Protein AF-A0A398C8T9-F1 (afdb_monomer_lite)

Radius of gyration: 22.16 Å; chains: 1; bounding box: 49×55×87 Å

Organism: NCBI:txid2315688

Foldseek 3Di:
DDDDDDDDDPPPPDPPPPQWFKPDWDQDPVFQWIWTDTPVDRDIDTQDQDVQFRGWADWDAAPVRQKIKTFTWHDDDPDPGTFRAWIWIAGSVRDIDIDGDDFTWQFKDQFNVNQWIWTWGDHPDDDDKIKIFIAGRPPRDTPDIDIQGDDDPPPPDDRPDDPPRNVRGPD

Sequence (171 aa):
MKPAFLLPLLLSMLPHDAAAQFSSAVITAGGRSLEYRTTANSAIEAAPLLKDQTGFQDAKVSPDAKLMGWLAEYPNCCTSYAVPLELIVMDRHRRLHSFSGPQAIFGWCFASDSKAVAFRQTALHGRSNEVFELRRVQDGKLLQRFVLVWSDPDDGSRRPQVPRWARCAVG

Secondary structure (DSSP, 8-state):
---------------------EEEEEEEGGGTEEEEEESS--S-EEPPPPTT--EEEEEEE-TTSSEEEEEEEE--SS-SS-EEEEEEEEETT--EEEEE-SSEEEEEEE-TTSSEEEEEEE-SSSS-PEEEEEEETTT--EEEEEEE----SS---------GGGGGG--

Structure (mmCIF, N/CA/C/O backbone):
data_AF-A0A398C8T9-F1
#
_entry.id   AF-A0A398C8T9-F1
#
loop_
_atom_site.group_PDB
_atom_site.id
_atom_site.type_symbol
_atom_site.label_atom_id
_atom_site.label_alt_id
_atom_site.label_comp_id
_atom_site.label_asym_id
_atom_site.label_entity_id
_atom_site.label_seq_id
_atom_site.pdbx_PDB_ins_code
_atom_site.Cartn_x
_atom_site.Cartn_y
_atom_site.Cartn_z
_atom_site.occupancy
_atom_site.B_iso_or_equiv
_atom_site.auth_seq_id
_atom_site.auth_comp_id
_atom_site.auth_asym_id
_atom_site.auth_atom_id
_atom_site.pdbx_PDB_model_num
ATOM 1 N N . MET A 1 1 ? -28.950 -37.259 57.579 1.00 43.09 1 MET A N 1
ATOM 2 C CA . MET A 1 1 ? -29.280 -36.804 56.208 1.00 43.09 1 MET A CA 1
ATOM 3 C C . MET A 1 1 ? -28.798 -35.361 56.079 1.00 43.09 1 MET A C 1
ATOM 5 O O . MET A 1 1 ? -29.254 -34.538 56.858 1.00 43.09 1 MET A O 1
ATOM 9 N N . LYS A 1 2 ? -27.803 -35.068 55.227 1.00 41.41 2 LYS A N 1
ATOM 10 C CA . LYS A 1 2 ? -27.267 -33.703 55.021 1.00 41.41 2 LYS A CA 1
ATOM 11 C C . LYS A 1 2 ? -27.893 -33.101 53.754 1.00 41.41 2 LYS A C 1
ATOM 13 O O . LYS A 1 2 ? -27.890 -33.800 52.742 1.00 41.41 2 LYS A O 1
ATOM 18 N N . PRO A 1 3 ? -28.402 -31.856 53.772 1.00 49.69 3 PRO A N 1
ATOM 19 C CA . PRO A 1 3 ? -28.901 -31.216 52.564 1.00 49.69 3 P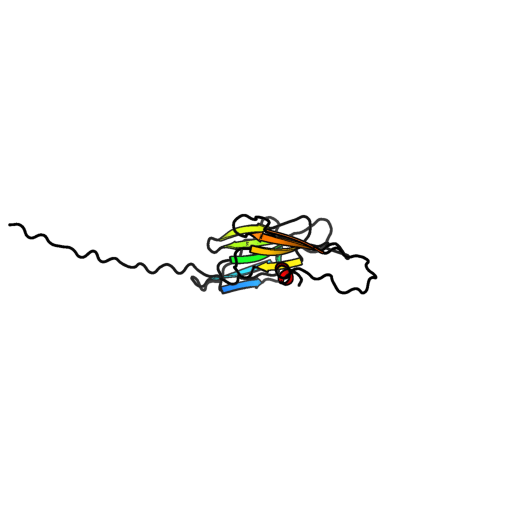RO A CA 1
ATOM 20 C C . PRO A 1 3 ? -27.720 -30.711 51.727 1.00 49.69 3 PRO A C 1
ATOM 22 O O . PRO A 1 3 ? -26.857 -29.985 52.222 1.00 49.69 3 PRO A O 1
ATOM 25 N N . ALA A 1 4 ? -27.665 -31.127 50.464 1.00 55.16 4 ALA A N 1
ATOM 26 C CA . ALA A 1 4 ? -26.734 -30.595 49.482 1.00 55.16 4 ALA A CA 1
ATOM 27 C C . ALA A 1 4 ? -27.309 -29.287 48.922 1.00 55.16 4 ALA A C 1
ATOM 29 O O . ALA A 1 4 ? -28.351 -29.292 48.269 1.00 55.16 4 ALA A O 1
ATOM 30 N N . PHE A 1 5 ? -26.640 -28.168 49.193 1.00 50.22 5 PHE A N 1
ATOM 31 C CA . PHE A 1 5 ? -26.919 -26.900 48.528 1.00 50.22 5 PHE A CA 1
ATOM 32 C C . PHE A 1 5 ? -26.296 -26.929 47.128 1.00 50.22 5 PHE A C 1
ATOM 34 O O . PHE A 1 5 ? -25.076 -26.941 46.980 1.00 50.22 5 PHE A O 1
ATOM 41 N N . LEU A 1 6 ? -27.147 -26.953 46.103 1.00 52.97 6 LEU A N 1
ATOM 42 C CA . LEU A 1 6 ? -26.772 -26.695 44.715 1.00 52.97 6 LEU A CA 1
ATOM 43 C C . LEU A 1 6 ? -26.655 -25.179 44.524 1.00 52.97 6 LEU A C 1
ATOM 45 O O . LEU A 1 6 ? -27.659 -24.469 44.509 1.00 52.97 6 LEU A O 1
ATOM 49 N N . LEU A 1 7 ? -25.424 -24.684 44.402 1.00 50.22 7 LEU A N 1
ATOM 50 C CA . LEU A 1 7 ? -25.149 -23.316 43.970 1.00 50.22 7 LEU A CA 1
ATOM 51 C C . LEU A 1 7 ? -25.347 -23.234 42.443 1.00 50.22 7 LEU A C 1
ATOM 53 O O . LEU A 1 7 ? -24.704 -24.003 41.724 1.00 50.22 7 LEU A O 1
ATOM 57 N N . PRO A 1 8 ? -26.188 -22.329 41.912 1.00 57.16 8 PRO A N 1
ATOM 58 C CA . PRO A 1 8 ? -26.277 -22.124 40.475 1.00 57.16 8 PRO A CA 1
ATOM 59 C C . PRO A 1 8 ? -25.020 -21.394 39.989 1.00 57.16 8 PRO A C 1
ATOM 61 O O . PRO A 1 8 ? -24.713 -20.282 40.419 1.00 57.16 8 PRO A O 1
ATOM 64 N N . LEU A 1 9 ? -24.286 -22.040 39.084 1.00 56.38 9 LEU A N 1
ATOM 65 C CA . LEU A 1 9 ? -23.154 -21.455 38.376 1.00 56.38 9 LEU A CA 1
ATOM 66 C C . LEU A 1 9 ? -23.702 -20.440 37.356 1.00 56.38 9 LEU A C 1
ATOM 68 O O . LEU A 1 9 ? -24.088 -20.798 36.245 1.00 56.38 9 LEU A O 1
ATOM 72 N N . LEU A 1 10 ? -23.802 -19.171 37.753 1.00 55.03 10 LEU A N 1
ATOM 73 C CA . LEU A 1 10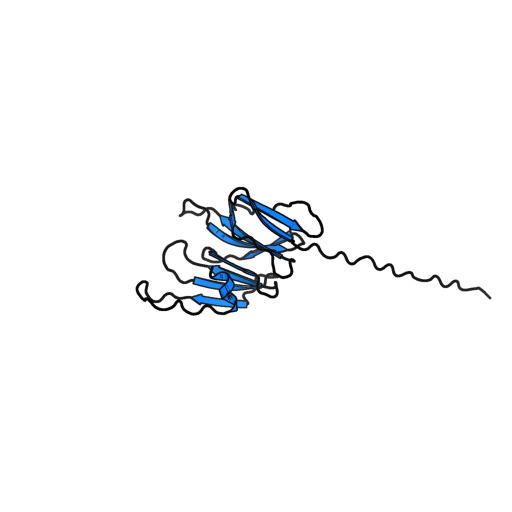 ? -24.101 -18.066 36.843 1.00 55.03 10 LEU A CA 1
ATOM 74 C C . LEU A 1 10 ? -22.902 -17.871 35.907 1.00 55.03 10 LEU A C 1
ATOM 76 O O . LEU A 1 10 ? -21.887 -17.292 36.288 1.00 55.03 10 LEU A O 1
ATOM 80 N N . LEU A 1 11 ? -23.018 -18.392 34.685 1.00 54.03 11 LEU A N 1
ATOM 81 C CA . LEU A 1 11 ? -22.075 -18.150 33.600 1.00 54.03 11 LEU A CA 1
ATOM 82 C C . LEU A 1 11 ? -22.242 -16.690 33.150 1.00 54.03 11 LEU A C 1
ATOM 84 O O . LEU A 1 11 ? -23.125 -16.359 32.360 1.00 54.03 11 LEU A O 1
ATOM 88 N N . SER A 1 12 ? -21.429 -15.791 33.696 1.00 54.22 12 SER A N 1
ATOM 89 C CA . SER A 1 12 ? -21.325 -14.415 33.225 1.00 54.22 12 SER A CA 1
ATOM 90 C C . SER A 1 12 ? -20.778 -14.427 31.796 1.00 54.22 12 SER A C 1
ATOM 92 O O . SER A 1 12 ? -19.588 -14.639 31.568 1.00 54.22 12 SER A O 1
ATOM 94 N N . MET A 1 13 ? -21.656 -14.209 30.813 1.00 54.03 13 MET A N 1
ATOM 95 C CA . MET A 1 13 ? -21.243 -13.824 29.467 1.00 54.03 13 MET A CA 1
ATOM 96 C C . MET A 1 13 ? -20.572 -12.455 29.568 1.00 54.03 13 MET A C 1
ATOM 98 O O . MET A 1 13 ? -21.238 -11.422 29.566 1.00 54.03 13 MET A O 1
ATOM 102 N N . LEU A 1 14 ? -19.247 -12.447 29.711 1.00 52.44 14 LEU A N 1
ATOM 103 C CA . LEU A 1 14 ? -18.470 -11.239 29.483 1.00 52.44 14 LEU A CA 1
ATOM 104 C C . LEU A 1 14 ? -18.766 -10.782 28.047 1.00 52.44 14 LEU A C 1
ATOM 106 O O . LEU A 1 14 ? -18.721 -11.620 27.137 1.00 52.44 14 LEU A O 1
ATOM 110 N N . PRO A 1 15 ? -19.104 -9.499 27.826 1.00 52.09 15 PRO A N 1
ATOM 111 C CA . PRO A 1 15 ? -19.243 -8.977 26.480 1.00 52.09 15 PRO A CA 1
ATOM 112 C C . PRO A 1 15 ? -17.952 -9.296 25.731 1.00 52.09 15 PRO A C 1
ATOM 114 O O . PRO A 1 15 ? -16.856 -8.969 26.185 1.00 52.09 15 PRO A O 1
ATOM 117 N N . HIS A 1 16 ? -18.092 -10.020 24.623 1.00 49.56 16 HIS A N 1
ATOM 118 C CA . HIS A 1 16 ? -16.996 -10.265 23.702 1.00 49.56 16 HIS A CA 1
ATOM 119 C C . HIS A 1 16 ? -16.523 -8.883 23.263 1.00 49.56 16 HIS A C 1
ATOM 121 O O . HIS A 1 16 ? -17.276 -8.181 22.589 1.00 49.56 16 HIS A O 1
ATOM 127 N N . ASP A 1 17 ? -15.340 -8.472 23.716 1.00 52.94 17 ASP A N 1
ATOM 128 C CA . ASP A 1 17 ? -14.723 -7.212 23.324 1.00 52.94 17 ASP A CA 1
ATOM 129 C C . ASP A 1 17 ? -14.730 -7.181 21.794 1.00 52.94 17 ASP A C 1
ATOM 131 O O . ASP A 1 17 ? -14.026 -7.953 21.131 1.00 52.94 17 ASP A O 1
ATOM 135 N N . ALA A 1 18 ? -15.628 -6.389 21.209 1.00 61.59 18 ALA A N 1
ATOM 136 C CA . ALA A 1 18 ? -15.742 -6.289 19.769 1.00 61.59 18 ALA A CA 1
ATOM 137 C C . ALA A 1 18 ? -14.448 -5.626 19.296 1.00 61.59 18 ALA A C 1
ATOM 139 O O . ALA A 1 18 ? -14.288 -4.415 19.408 1.00 61.59 18 ALA A O 1
ATOM 140 N N . ALA A 1 19 ? -13.488 -6.443 18.851 1.00 68.62 19 ALA A N 1
ATOM 141 C CA . ALA A 1 19 ? -12.124 -5.998 18.601 1.00 68.62 19 ALA A CA 1
ATOM 142 C C . ALA A 1 19 ? -12.099 -4.734 17.721 1.00 68.62 19 ALA A C 1
ATOM 144 O O . ALA A 1 19 ? -12.570 -4.767 16.580 1.00 68.62 19 ALA A O 1
ATOM 145 N N . ALA A 1 20 ? -11.527 -3.658 18.270 1.00 84.69 20 ALA A N 1
ATOM 146 C CA . ALA A 1 20 ? -11.518 -2.289 17.751 1.00 84.69 20 ALA A CA 1
ATOM 147 C C . ALA A 1 20 ? -11.281 -2.199 16.235 1.00 84.69 20 ALA A C 1
ATOM 149 O O . ALA A 1 20 ? -10.177 -2.449 15.777 1.00 84.69 20 ALA A O 1
ATOM 150 N N . GLN A 1 21 ? -12.273 -1.830 15.432 1.00 94.44 21 GLN A N 1
ATOM 151 C CA . GLN A 1 21 ? -12.104 -1.703 13.979 1.00 94.44 21 GLN A CA 1
ATOM 152 C C . GLN A 1 21 ? -11.504 -0.345 13.614 1.00 94.44 21 GLN A C 1
ATOM 154 O O . GLN A 1 21 ? -11.788 0.642 14.284 1.00 94.44 21 GLN A O 1
ATOM 159 N N . PHE A 1 22 ? -10.711 -0.267 12.546 1.00 96.25 22 PHE A N 1
ATOM 160 C CA . PHE A 1 22 ? -10.282 1.011 11.982 1.00 96.25 22 PHE A CA 1
ATOM 161 C C . PHE A 1 22 ? -11.470 1.697 11.305 1.00 96.25 22 PHE A C 1
ATOM 163 O O . PHE A 1 22 ? -12.104 1.117 10.430 1.00 96.25 22 PHE A O 1
ATOM 170 N N . SER A 1 23 ? -11.767 2.936 11.687 1.00 95.50 23 SER A N 1
ATOM 171 C CA . SER A 1 23 ? -12.871 3.712 11.102 1.00 95.50 23 SER A CA 1
ATOM 172 C C . SER A 1 23 ? -12.391 4.776 10.115 1.00 95.50 23 SER A C 1
ATOM 174 O O . SER A 1 23 ? -13.144 5.183 9.234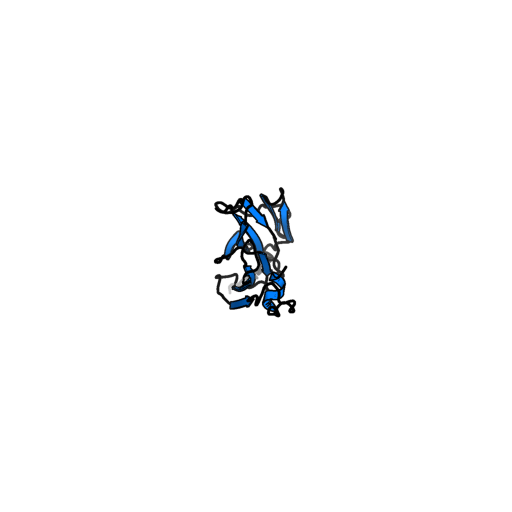 1.00 95.50 23 SER A O 1
ATOM 176 N N . SER A 1 24 ? -11.134 5.209 10.226 1.00 95.75 24 SER A N 1
ATOM 177 C CA . SER A 1 24 ? -10.524 6.166 9.302 1.00 95.75 24 SER A CA 1
ATOM 178 C C . SER A 1 24 ? -9.007 6.034 9.276 1.00 95.75 24 SER A C 1
ATOM 180 O O . SER A 1 24 ? -8.406 5.706 10.296 1.00 95.75 24 SER A O 1
ATOM 182 N N . ALA A 1 25 ? -8.402 6.389 8.145 1.00 97.31 25 ALA A N 1
ATOM 183 C CA . ALA A 1 25 ? -6.971 6.625 7.986 1.00 97.31 25 ALA A CA 1
ATOM 184 C C . ALA A 1 25 ? -6.809 7.854 7.078 1.00 97.31 25 ALA A C 1
ATOM 186 O O . ALA A 1 25 ? -7.240 7.828 5.927 1.00 97.31 25 ALA A O 1
ATOM 187 N N . VAL A 1 26 ? -6.272 8.948 7.612 1.00 98.06 26 VAL A N 1
ATOM 188 C CA . VAL A 1 26 ? -6.231 10.262 6.963 1.00 98.06 26 VAL A CA 1
ATOM 189 C C . VAL A 1 26 ? -4.809 10.796 6.999 1.00 98.06 26 VAL A C 1
ATOM 191 O O . VAL A 1 26 ? -4.215 10.958 8.061 1.00 98.06 26 VAL A O 1
ATOM 194 N N . ILE A 1 27 ? -4.266 11.092 5.824 1.00 98.25 27 ILE A N 1
ATOM 195 C CA . ILE A 1 27 ? -2.957 11.726 5.699 1.00 98.25 27 ILE A CA 1
ATOM 196 C C . ILE A 1 27 ? -3.112 13.222 5.979 1.00 98.25 27 ILE A C 1
ATOM 198 O O . ILE A 1 27 ? -3.950 13.894 5.376 1.00 98.25 27 ILE A O 1
ATOM 202 N N . THR A 1 28 ? -2.296 13.744 6.888 1.00 97.50 28 THR A N 1
ATOM 203 C CA . THR A 1 28 ? -2.311 15.143 7.327 1.00 97.50 28 THR A CA 1
ATOM 204 C C . THR A 1 28 ? -0.930 15.785 7.149 1.00 97.50 28 THR A C 1
ATOM 206 O O . THR A 1 28 ? 0.007 15.182 6.617 1.00 97.50 28 THR A O 1
ATOM 209 N N . ALA A 1 29 ? -0.807 17.066 7.516 1.00 95.69 29 ALA A N 1
ATOM 210 C CA . ALA A 1 29 ? 0.453 17.820 7.490 1.00 95.69 29 ALA A CA 1
ATOM 211 C C . ALA A 1 29 ? 1.208 17.794 6.140 1.00 95.69 29 ALA A C 1
ATOM 213 O O . ALA A 1 29 ? 2.443 17.847 6.115 1.00 95.69 29 ALA A O 1
ATOM 214 N N . GLY A 1 30 ? 0.465 17.717 5.029 1.00 93.12 30 GLY A N 1
ATOM 215 C CA . GLY A 1 30 ? 1.018 17.665 3.674 1.00 93.12 30 GLY A CA 1
ATOM 216 C C . GLY A 1 30 ? 1.747 16.360 3.347 1.00 93.12 30 GLY A C 1
ATOM 217 O O . GLY A 1 30 ? 2.726 16.402 2.615 1.00 93.12 30 GLY A O 1
ATOM 218 N N . GLY A 1 31 ? 1.329 15.229 3.928 1.00 95.88 31 GLY A N 1
ATOM 219 C CA . GLY A 1 31 ? 1.981 13.929 3.723 1.00 95.88 31 GLY A CA 1
ATOM 220 C C . GLY A 1 31 ? 2.903 13.506 4.861 1.00 95.88 31 GLY A C 1
ATOM 221 O O . GLY A 1 31 ? 3.363 12.375 4.881 1.00 95.88 31 GLY A O 1
ATOM 222 N N . ARG A 1 32 ? 3.172 14.378 5.837 1.00 96.88 32 ARG A N 1
ATOM 223 C CA . ARG A 1 32 ? 4.153 14.107 6.906 1.00 96.88 32 ARG A CA 1
ATOM 224 C C . ARG A 1 32 ? 3.585 13.368 8.115 1.00 96.88 32 ARG A C 1
ATOM 226 O O . ARG A 1 32 ? 4.344 12.972 8.993 1.00 96.88 32 ARG A O 1
ATOM 233 N N . SER A 1 33 ? 2.267 13.217 8.185 1.00 97.69 33 SER A N 1
ATOM 234 C CA . SER A 1 33 ? 1.591 12.498 9.260 1.00 97.69 33 SER A CA 1
ATOM 235 C C . SER A 1 33 ? 0.440 11.674 8.697 1.00 97.69 33 SER A C 1
ATOM 237 O O . SER A 1 33 ? -0.166 12.040 7.688 1.00 97.69 33 SER A O 1
ATOM 239 N N . LEU A 1 34 ? 0.139 10.565 9.363 1.00 98.56 34 LEU A N 1
ATOM 240 C CA . LEU A 1 34 ? -1.022 9.731 9.097 1.00 98.56 34 LEU A CA 1
ATOM 241 C C . LEU A 1 34 ? -1.773 9.531 10.406 1.00 98.56 34 LEU A C 1
ATOM 243 O O . LEU A 1 34 ? -1.270 8.908 11.337 1.00 98.56 34 LEU A O 1
ATOM 247 N N . GLU A 1 35 ? -2.987 10.056 10.456 1.00 98.31 35 GLU A N 1
ATOM 248 C CA . GLU A 1 35 ? -3.885 9.963 11.595 1.00 98.31 35 GLU A CA 1
ATOM 249 C C . GLU A 1 35 ? -4.939 8.882 11.351 1.00 98.31 35 GLU A C 1
ATOM 251 O O . GLU A 1 35 ? -5.481 8.757 10.252 1.00 98.31 35 GLU A O 1
ATOM 256 N N . TYR A 1 36 ? -5.261 8.091 12.368 1.00 97.00 36 TYR A N 1
ATOM 257 C CA . TYR A 1 36 ? -6.310 7.079 12.301 1.00 97.00 36 TYR A CA 1
ATOM 258 C C . TYR A 1 36 ? -7.212 7.121 13.531 1.00 97.00 36 TYR A C 1
ATOM 260 O O . TYR A 1 36 ? -6.878 7.698 14.565 1.00 97.00 36 TYR A O 1
ATOM 268 N N . ARG A 1 37 ? -8.390 6.512 13.397 1.00 96.12 37 ARG A N 1
ATOM 269 C CA . ARG A 1 37 ? -9.349 6.314 14.490 1.00 96.12 37 ARG A CA 1
ATOM 270 C C . ARG A 1 37 ? -9.776 4.861 14.526 1.00 96.12 37 ARG A C 1
ATOM 272 O O . ARG A 1 37 ? -9.768 4.178 13.495 1.00 96.12 37 ARG A O 1
ATOM 279 N N . THR A 1 38 ? -10.192 4.411 15.704 1.00 94.88 38 THR A N 1
ATOM 280 C CA . THR A 1 38 ? -10.803 3.094 15.866 1.00 94.88 38 THR A CA 1
ATOM 281 C C . THR A 1 38 ? -12.228 3.212 16.394 1.00 94.88 38 THR A C 1
ATOM 283 O O . THR A 1 38 ? -12.641 4.252 16.899 1.00 94.88 38 THR A O 1
ATOM 286 N N . THR A 1 39 ? -13.016 2.149 16.278 1.00 92.06 39 THR A N 1
ATOM 287 C CA . THR A 1 39 ? -14.368 2.101 16.850 1.00 92.06 39 THR A CA 1
ATOM 288 C C . THR A 1 39 ? -14.360 1.943 18.368 1.00 92.06 39 THR A C 1
ATOM 290 O O . THR A 1 39 ? -15.361 2.246 19.005 1.00 92.06 39 THR A O 1
ATOM 293 N N . ALA A 1 40 ? -13.257 1.459 18.951 1.00 86.75 40 ALA A N 1
ATOM 294 C CA . ALA A 1 40 ? -13.132 1.310 20.401 1.00 86.75 40 ALA A CA 1
ATOM 295 C C . ALA A 1 40 ? -12.743 2.621 21.089 1.00 86.75 40 ALA A C 1
ATOM 297 O O . ALA A 1 40 ? -13.092 2.834 22.247 1.00 86.75 40 ALA A O 1
ATOM 298 N N . ASN A 1 41 ? -12.026 3.498 20.384 1.00 78.88 41 ASN A N 1
ATOM 299 C CA . ASN A 1 41 ? -11.624 4.795 20.895 1.00 78.88 41 ASN A CA 1
ATOM 300 C C . ASN A 1 41 ? -11.802 5.863 19.815 1.00 78.88 41 ASN A C 1
ATOM 302 O O . ASN A 1 41 ? -11.128 5.844 18.786 1.00 78.88 41 ASN A O 1
ATOM 306 N N . SER A 1 42 ? -12.679 6.829 20.088 1.00 77.19 42 SER A N 1
ATOM 307 C CA . SER A 1 42 ? -12.904 7.978 19.211 1.00 77.19 42 SER A CA 1
ATOM 308 C C . SER A 1 42 ? -11.719 8.947 19.173 1.00 77.19 42 SER A C 1
ATOM 310 O O . SER A 1 42 ? -11.769 9.904 18.401 1.00 77.19 42 SER A O 1
ATOM 312 N N . ALA A 1 43 ? -10.674 8.757 19.986 1.00 91.50 43 ALA A N 1
ATOM 313 C CA . ALA A 1 43 ? -9.456 9.553 19.903 1.00 91.50 43 ALA A CA 1
ATOM 314 C C . ALA A 1 43 ? -8.772 9.407 18.534 1.00 91.50 43 ALA A C 1
ATOM 316 O O . ALA A 1 43 ? -8.866 8.377 17.867 1.00 91.50 43 ALA A O 1
ATOM 317 N N . ILE A 1 44 ? -8.085 10.471 18.125 1.00 95.12 44 ILE A N 1
ATOM 318 C CA . ILE A 1 44 ? -7.198 10.443 16.964 1.00 95.12 44 ILE A CA 1
ATOM 319 C C . ILE A 1 44 ? -5.856 9.879 17.422 1.00 95.12 44 ILE A C 1
ATOM 321 O O . ILE A 1 44 ? -5.270 10.378 18.382 1.00 95.12 44 ILE A O 1
ATOM 325 N N . GLU A 1 45 ? -5.369 8.869 16.718 1.00 95.94 45 GLU A N 1
ATOM 326 C CA . GLU A 1 45 ? -4.039 8.298 16.900 1.00 95.94 45 GLU A CA 1
ATOM 327 C C . GLU A 1 45 ? -3.172 8.588 15.675 1.00 95.94 45 GLU A C 1
ATOM 329 O O . GLU A 1 45 ? -3.684 8.779 14.575 1.00 95.94 45 GLU A O 1
ATOM 334 N N . ALA A 1 46 ? -1.852 8.597 15.854 1.00 97.25 46 ALA A N 1
ATOM 335 C CA . ALA A 1 46 ? -0.900 8.716 14.755 1.00 97.25 46 ALA A CA 1
ATOM 336 C C . ALA A 1 46 ? -0.306 7.344 14.413 1.00 97.25 46 ALA A C 1
ATOM 338 O O . ALA A 1 46 ? 0.110 6.587 15.299 1.00 97.25 46 ALA A O 1
ATOM 339 N N . ALA A 1 47 ? -0.243 7.026 13.121 1.00 97.62 47 ALA A N 1
ATOM 340 C CA . ALA A 1 47 ? 0.517 5.889 12.629 1.00 97.62 47 ALA A CA 1
ATOM 341 C C . ALA A 1 47 ? 2.014 6.096 12.929 1.00 97.62 47 ALA A C 1
ATOM 343 O O . ALA A 1 47 ? 2.497 7.232 12.933 1.00 97.62 47 ALA A O 1
ATOM 344 N N . PRO A 1 48 ? 2.764 5.017 13.206 1.00 97.25 48 PRO A N 1
ATOM 345 C CA . PRO A 1 48 ? 4.190 5.129 13.473 1.00 97.25 48 PRO A CA 1
ATOM 346 C C . PRO A 1 48 ? 4.939 5.632 12.235 1.00 97.25 48 PRO A C 1
ATOM 348 O O . PRO A 1 48 ? 4.663 5.199 11.116 1.00 97.25 48 PRO A O 1
ATOM 351 N N . LEU A 1 49 ? 5.922 6.505 12.455 1.00 96.00 49 LEU A N 1
ATOM 352 C CA . LEU A 1 49 ? 6.908 6.859 11.441 1.00 96.00 49 LEU A CA 1
ATOM 353 C C . LEU A 1 49 ? 8.024 5.809 11.460 1.00 96.00 49 LEU A C 1
ATOM 355 O O . LEU A 1 49 ? 8.641 5.579 12.504 1.00 96.00 49 LEU A O 1
ATOM 359 N N . LEU A 1 50 ? 8.262 5.151 10.328 1.00 97.50 50 LEU A N 1
ATOM 360 C CA . LEU A 1 50 ? 9.348 4.183 10.198 1.00 97.50 50 LEU A CA 1
ATOM 361 C C . LEU A 1 50 ? 10.705 4.883 10.127 1.00 97.50 50 LEU A C 1
ATOM 363 O O . LEU A 1 50 ? 10.806 6.074 9.832 1.00 97.50 50 LEU A O 1
ATOM 367 N N . LYS A 1 51 ? 11.771 4.124 10.390 1.00 96.94 51 LYS A N 1
ATOM 368 C CA . LYS A 1 51 ? 13.132 4.643 10.268 1.00 96.94 51 LYS A CA 1
ATOM 369 C C . LYS A 1 51 ? 13.355 5.159 8.843 1.00 96.94 51 LYS A C 1
ATOM 371 O O . LYS A 1 51 ? 13.059 4.452 7.888 1.00 96.94 51 LYS A O 1
ATOM 376 N N . ASP A 1 52 ? 13.872 6.380 8.735 1.00 96.50 52 ASP A N 1
ATOM 377 C CA . ASP A 1 52 ? 14.199 7.072 7.480 1.00 96.50 52 ASP A CA 1
ATOM 378 C C . ASP A 1 52 ? 12.992 7.375 6.560 1.00 96.50 52 ASP A C 1
ATOM 380 O O . ASP A 1 52 ? 13.166 7.982 5.502 1.00 96.50 52 ASP A O 1
ATOM 384 N N . GLN A 1 53 ? 11.764 7.026 6.971 1.00 97.88 53 GLN A N 1
ATOM 385 C CA . GLN A 1 53 ? 10.534 7.427 6.289 1.00 97.88 53 GLN A CA 1
ATOM 386 C C . GLN A 1 53 ? 10.331 8.938 6.449 1.00 97.88 53 GLN A C 1
ATOM 388 O O . GLN A 1 53 ? 10.448 9.486 7.547 1.00 97.88 53 GLN A O 1
ATOM 393 N N . THR A 1 54 ? 9.981 9.611 5.358 1.00 97.94 54 THR A N 1
ATOM 394 C CA . THR A 1 54 ? 9.757 11.064 5.325 1.00 97.94 54 THR A CA 1
ATOM 395 C C . THR A 1 54 ? 8.325 11.452 4.970 1.00 97.94 54 THR A C 1
ATOM 397 O O . THR A 1 54 ? 7.945 12.602 5.199 1.00 97.94 54 THR A O 1
ATOM 400 N N . GLY A 1 55 ? 7.517 10.512 4.469 1.00 98.19 55 GLY A N 1
ATOM 401 C CA . GLY A 1 55 ? 6.134 10.776 4.078 1.00 98.19 55 GLY A CA 1
ATOM 402 C C . GLY A 1 55 ? 5.222 9.550 4.087 1.00 98.19 55 GLY A C 1
ATOM 403 O O . GLY A 1 55 ? 5.665 8.405 4.214 1.00 98.19 55 GLY A O 1
ATOM 404 N N . PHE A 1 56 ? 3.926 9.820 3.983 1.00 98.69 56 PHE A N 1
ATOM 405 C CA . PHE A 1 56 ? 2.827 8.869 3.887 1.00 98.69 56 PHE A CA 1
ATOM 406 C C . PHE A 1 56 ? 2.017 9.188 2.630 1.00 98.69 56 PHE A C 1
ATOM 408 O O . PHE A 1 56 ? 1.624 10.336 2.415 1.00 98.69 56 PHE A O 1
ATOM 415 N N . GLN A 1 57 ? 1.683 8.162 1.852 1.00 98.38 57 GLN A N 1
ATOM 416 C CA . GLN A 1 57 ? 0.843 8.287 0.665 1.00 98.38 57 GLN A CA 1
ATOM 417 C C . GLN A 1 57 ? -0.226 7.185 0.628 1.00 98.38 57 GLN A C 1
ATOM 419 O O . GLN A 1 57 ? -0.033 6.087 1.147 1.00 98.38 57 GLN A O 1
ATOM 424 N N . ASP A 1 58 ? -1.373 7.491 0.013 1.00 98.00 58 ASP A N 1
ATOM 425 C CA . ASP A 1 58 ? -2.398 6.512 -0.376 1.00 98.00 58 ASP A CA 1
ATOM 426 C C . ASP A 1 58 ? -2.860 5.588 0.772 1.00 98.00 58 ASP A C 1
ATOM 428 O O . ASP A 1 58 ? -2.884 4.362 0.644 1.00 98.00 58 ASP A O 1
ATOM 432 N N . ALA A 1 59 ? -3.180 6.186 1.926 1.00 98.50 59 ALA A N 1
ATOM 433 C CA . ALA A 1 59 ? -3.644 5.458 3.103 1.00 98.50 59 ALA A CA 1
ATOM 434 C C . ALA A 1 59 ? -5.055 4.883 2.893 1.00 98.50 59 ALA A C 1
ATOM 436 O O . ALA A 1 59 ? -5.956 5.577 2.420 1.00 98.50 59 ALA A O 1
ATOM 437 N N . LYS A 1 60 ? -5.265 3.617 3.274 1.00 98.56 60 LYS A N 1
ATOM 438 C CA . LYS A 1 60 ? -6.551 2.914 3.129 1.00 98.56 60 LYS A CA 1
ATOM 439 C C . LYS A 1 60 ? -6.863 2.042 4.336 1.00 98.56 60 LYS A C 1
ATOM 441 O O . LYS A 1 60 ? -5.967 1.487 4.968 1.00 98.56 60 LYS A O 1
ATOM 446 N N . VAL A 1 61 ? -8.153 1.852 4.593 1.00 98.56 61 VAL A N 1
ATOM 447 C CA . VAL A 1 61 ? -8.674 0.839 5.519 1.00 98.56 61 VAL A CA 1
ATOM 448 C C . VAL A 1 61 ? -9.145 -0.371 4.709 1.00 98.56 61 VAL A C 1
ATOM 450 O O . VAL A 1 61 ? -9.701 -0.230 3.620 1.00 98.56 61 VAL A O 1
ATOM 453 N N . SER A 1 62 ? -8.877 -1.570 5.216 1.00 98.56 62 SER A N 1
ATOM 454 C CA . SER A 1 62 ? -9.324 -2.829 4.606 1.00 98.56 62 SER A CA 1
ATOM 455 C C . SER A 1 62 ? -10.850 -3.002 4.654 1.00 98.56 62 SER A C 1
ATOM 457 O O . SER A 1 62 ? -11.491 -2.450 5.548 1.00 98.56 62 SER A O 1
ATOM 459 N N . PRO A 1 63 ? -11.453 -3.795 3.746 1.00 97.94 63 PRO A N 1
ATOM 460 C CA . PRO A 1 63 ? -12.906 -3.988 3.691 1.00 97.94 63 PRO A CA 1
ATOM 461 C C . PRO A 1 63 ? -13.561 -4.451 5.000 1.00 97.94 63 PRO A C 1
ATOM 463 O O . PRO A 1 63 ? -14.663 -4.022 5.322 1.00 97.94 63 PRO A O 1
ATOM 466 N N . ASP A 1 64 ? -12.890 -5.316 5.763 1.00 97.50 64 ASP A N 1
ATOM 467 C CA . ASP A 1 64 ? -13.371 -5.796 7.067 1.00 97.50 64 ASP A CA 1
ATOM 468 C C . ASP A 1 64 ? -12.929 -4.918 8.254 1.00 97.50 64 ASP A C 1
ATOM 470 O O . ASP A 1 64 ? -13.154 -5.285 9.410 1.00 97.50 64 ASP A O 1
ATOM 474 N N . ALA A 1 65 ? -12.301 -3.773 7.966 1.00 97.56 65 ALA A N 1
ATOM 475 C CA . ALA A 1 65 ? -11.846 -2.766 8.916 1.00 97.56 65 ALA A CA 1
ATOM 476 C C . ALA A 1 65 ? -10.859 -3.276 9.985 1.00 97.56 65 ALA A C 1
ATOM 478 O O . ALA A 1 65 ? -10.683 -2.653 11.034 1.00 97.56 65 ALA A O 1
ATOM 479 N N . LYS A 1 66 ? -10.184 -4.410 9.751 1.00 97.44 66 LYS A N 1
ATOM 480 C CA . LYS A 1 66 ? -9.211 -4.984 10.709 1.00 97.44 66 LYS A CA 1
ATOM 481 C C . LYS A 1 66 ? -7.767 -4.615 10.420 1.00 97.44 66 LYS A C 1
ATOM 483 O O . LYS A 1 66 ? -6.894 -4.854 11.251 1.00 97.44 66 LYS A O 1
ATOM 488 N N . LEU A 1 67 ? -7.528 -4.062 9.244 1.00 98.50 67 LEU A N 1
ATOM 489 C CA . LEU A 1 67 ? -6.236 -3.591 8.785 1.00 98.50 67 LEU A CA 1
ATOM 490 C C . LEU A 1 67 ? -6.383 -2.172 8.250 1.00 98.50 67 LEU A C 1
ATOM 492 O O . LEU A 1 67 ? -7.404 -1.836 7.639 1.00 98.50 67 LEU A O 1
ATOM 496 N N . MET A 1 68 ? -5.330 -1.388 8.404 1.00 98.44 68 MET A N 1
ATOM 497 C CA . MET A 1 68 ? -5.088 -0.189 7.613 1.00 98.44 68 MET A CA 1
ATOM 498 C C . MET A 1 68 ? -3.722 -0.306 6.947 1.00 98.44 68 MET A C 1
ATOM 500 O O . MET A 1 68 ? -2.869 -1.055 7.414 1.00 98.44 68 MET A O 1
ATOM 504 N N . GLY A 1 69 ? -3.501 0.411 5.857 1.00 98.62 69 GLY A N 1
ATOM 505 C CA . GLY A 1 69 ? -2.200 0.446 5.206 1.00 98.62 69 GLY A CA 1
ATOM 506 C C . GLY A 1 69 ? -1.935 1.769 4.516 1.00 98.62 69 GLY A C 1
ATOM 507 O O . GLY A 1 69 ? -2.852 2.573 4.351 1.00 98.62 69 GLY A O 1
ATOM 508 N N . TRP A 1 70 ? -0.679 2.000 4.162 1.00 98.88 70 TRP A N 1
ATOM 509 C CA . TRP A 1 70 ? -0.198 3.205 3.492 1.00 98.88 70 TRP A CA 1
ATOM 510 C C . TRP A 1 70 ? 1.094 2.904 2.737 1.00 98.88 70 TRP A C 1
ATOM 512 O O . TRP A 1 70 ? 1.807 1.950 3.050 1.00 98.88 70 TRP A O 1
ATOM 522 N N . LEU A 1 71 ? 1.417 3.748 1.766 1.00 98.81 71 LEU A N 1
ATOM 523 C CA . LEU A 1 71 ? 2.736 3.783 1.155 1.00 98.81 71 LEU A CA 1
ATOM 524 C C . LEU A 1 71 ? 3.652 4.659 2.012 1.00 98.81 71 LEU A C 1
ATOM 526 O O . LEU A 1 71 ? 3.334 5.819 2.286 1.00 98.81 71 LEU A O 1
ATOM 530 N N . ALA A 1 72 ? 4.763 4.091 2.466 1.00 98.75 72 ALA A N 1
ATOM 531 C CA . ALA A 1 72 ? 5.818 4.808 3.159 1.00 98.75 72 ALA A CA 1
ATOM 532 C C . ALA A 1 72 ? 6.790 5.391 2.127 1.00 98.75 72 ALA A C 1
ATOM 534 O O . ALA A 1 72 ? 7.332 4.672 1.279 1.00 98.75 72 ALA A O 1
ATOM 535 N N . GLU A 1 73 ? 6.980 6.706 2.193 1.00 98.56 73 GLU A N 1
ATOM 536 C CA . GLU A 1 73 ? 7.854 7.445 1.289 1.00 98.56 73 GLU A CA 1
ATOM 537 C C . GLU A 1 73 ? 9.227 7.678 1.924 1.00 98.56 73 GLU A C 1
ATOM 539 O O . GLU A 1 73 ? 9.325 8.027 3.103 1.00 98.56 73 GLU A O 1
ATOM 544 N N . TYR A 1 74 ? 10.280 7.514 1.124 1.00 97.94 74 TYR A N 1
ATOM 545 C CA . TYR A 1 74 ? 11.674 7.605 1.558 1.00 97.94 74 TYR A CA 1
ATOM 546 C C . TYR A 1 74 ? 12.490 8.499 0.620 1.00 97.94 74 TYR A C 1
ATOM 548 O O . TYR A 1 74 ? 12.219 8.535 -0.587 1.00 97.94 74 TYR A O 1
ATOM 556 N N . PRO A 1 75 ? 13.524 9.194 1.124 1.00 96.38 75 PRO A N 1
ATOM 557 C CA . PRO A 1 75 ? 14.501 9.844 0.263 1.00 96.38 75 PRO A CA 1
ATOM 558 C C . PRO A 1 75 ? 15.262 8.796 -0.561 1.00 96.38 75 PRO A C 1
ATOM 560 O O . PRO A 1 75 ? 15.441 7.654 -0.139 1.00 96.38 75 PRO A O 1
ATOM 563 N N . ASN A 1 76 ? 15.753 9.187 -1.733 1.00 90.88 76 ASN A N 1
ATOM 564 C CA . ASN A 1 76 ? 16.641 8.348 -2.535 1.00 90.88 76 ASN A CA 1
ATOM 565 C C . ASN A 1 76 ? 17.759 9.186 -3.173 1.00 90.88 76 ASN A C 1
ATOM 567 O O . ASN A 1 76 ? 17.741 10.412 -3.122 1.00 90.88 76 ASN A O 1
ATOM 571 N N . CYS A 1 77 ? 18.740 8.508 -3.772 1.00 86.94 77 CYS A N 1
ATOM 572 C CA . CYS A 1 77 ? 19.932 9.121 -4.368 1.00 86.94 77 CYS A CA 1
ATOM 573 C C . CYS A 1 77 ? 19.666 10.093 -5.521 1.00 86.94 77 CYS A C 1
ATOM 575 O O . CYS A 1 77 ? 20.565 10.825 -5.927 1.00 86.94 77 CYS A O 1
ATOM 577 N N . CYS A 1 78 ? 18.494 10.000 -6.132 1.00 87.12 78 CYS A N 1
ATOM 578 C CA . CYS A 1 78 ? 18.350 10.236 -7.556 1.00 87.12 78 CYS A CA 1
ATOM 579 C C . CYS A 1 78 ? 17.115 11.088 -7.896 1.00 87.12 78 CYS A C 1
ATOM 581 O O . CYS A 1 78 ? 16.918 11.442 -9.057 1.00 87.12 78 CYS A O 1
ATOM 583 N N . THR A 1 79 ? 16.318 11.468 -6.892 1.00 91.88 79 THR A N 1
ATOM 584 C CA . THR A 1 79 ? 15.211 12.424 -7.009 1.00 91.88 79 THR A CA 1
ATOM 585 C C . THR A 1 79 ? 15.238 13.437 -5.866 1.00 91.88 79 THR A C 1
ATOM 587 O O . THR A 1 79 ? 15.700 13.150 -4.766 1.00 91.88 79 THR A O 1
ATOM 590 N N . SER A 1 80 ? 14.705 14.637 -6.109 1.00 93.25 80 SER A N 1
ATOM 591 C CA . SER A 1 80 ? 14.557 15.688 -5.088 1.00 93.25 80 SER A CA 1
ATOM 592 C C . SER A 1 80 ? 13.359 15.479 -4.153 1.00 93.25 80 SER A C 1
ATOM 594 O O . 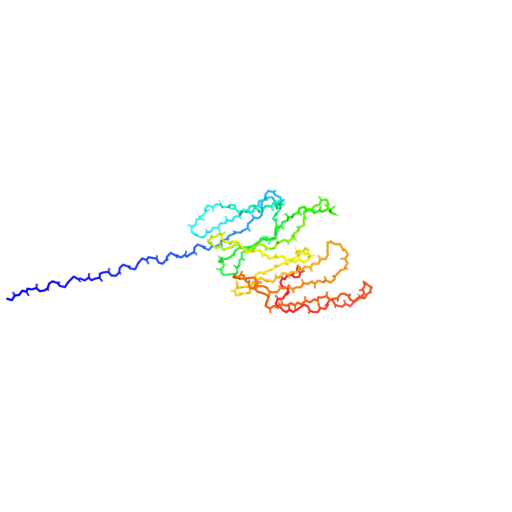SER A 1 80 ? 13.211 16.200 -3.169 1.00 93.25 80 SER A O 1
ATOM 596 N N . TYR A 1 81 ? 12.497 14.515 -4.470 1.00 93.19 81 TYR A N 1
ATOM 597 C CA . TYR A 1 81 ? 11.285 14.178 -3.731 1.00 93.19 81 TYR A CA 1
ATOM 598 C C . TYR A 1 81 ? 11.358 12.749 -3.182 1.00 93.19 81 TYR A C 1
ATOM 600 O O . TYR A 1 81 ? 12.116 11.918 -3.692 1.00 93.19 81 TYR A O 1
ATOM 608 N N . ALA A 1 82 ? 10.578 12.480 -2.133 1.00 96.56 82 ALA A N 1
ATOM 609 C CA . ALA A 1 82 ? 10.484 11.159 -1.523 1.00 96.56 82 ALA A CA 1
ATOM 610 C C . ALA A 1 82 ? 9.706 10.186 -2.422 1.00 96.56 82 ALA A C 1
ATOM 612 O O . ALA A 1 82 ? 8.825 10.590 -3.176 1.00 96.56 82 ALA A O 1
ATOM 613 N N . VAL A 1 83 ? 10.041 8.901 -2.350 1.00 97.69 83 VAL A N 1
ATOM 614 C CA . VAL A 1 83 ? 9.480 7.853 -3.208 1.00 97.69 83 VAL A CA 1
ATOM 615 C C . VAL A 1 83 ? 8.803 6.777 -2.361 1.00 97.69 83 VAL A C 1
ATOM 617 O O . VAL A 1 83 ? 9.408 6.338 -1.380 1.00 97.69 83 VAL A O 1
ATOM 620 N N . PRO A 1 84 ? 7.607 6.291 -2.746 1.00 97.81 84 PRO A N 1
ATOM 621 C CA . PRO A 1 84 ? 6.932 5.191 -2.063 1.00 97.81 84 PRO A CA 1
ATOM 622 C C . PRO A 1 84 ? 7.662 3.863 -2.316 1.00 97.81 84 PRO A C 1
ATOM 624 O O . PRO A 1 84 ? 7.485 3.231 -3.357 1.00 97.81 84 PRO A O 1
ATOM 627 N N . LEU A 1 85 ? 8.516 3.438 -1.384 1.00 97.94 85 LEU A N 1
ATOM 628 C CA . LEU A 1 85 ? 9.332 2.219 -1.533 1.00 97.94 85 LEU A CA 1
ATOM 629 C C . LEU A 1 85 ? 8.785 1.023 -0.751 1.00 97.94 85 LEU A C 1
ATOM 631 O O . LEU A 1 85 ? 9.113 -0.120 -1.075 1.00 97.94 85 LEU A O 1
ATOM 635 N N . GLU A 1 86 ? 7.929 1.273 0.238 1.00 98.38 86 GLU A N 1
ATOM 636 C CA . GLU A 1 86 ? 7.308 0.227 1.045 1.00 98.38 86 GLU A CA 1
ATOM 637 C C . GLU A 1 86 ? 5.801 0.451 1.157 1.00 98.38 86 GLU A C 1
ATOM 639 O O . GLU A 1 86 ? 5.332 1.565 1.382 1.00 98.38 86 GLU A O 1
ATOM 644 N N . LEU A 1 87 ? 5.033 -0.627 1.031 1.00 98.81 87 LEU A N 1
ATOM 645 C CA . LEU A 1 87 ? 3.643 -0.685 1.456 1.00 98.81 87 LEU A CA 1
ATOM 646 C C . LEU A 1 87 ? 3.625 -1.247 2.873 1.00 98.81 87 LEU A C 1
ATOM 648 O O . LEU A 1 87 ? 4.066 -2.372 3.104 1.00 98.81 87 LEU A O 1
ATOM 652 N N . ILE A 1 88 ? 3.077 -0.483 3.808 1.00 98.81 88 ILE A N 1
ATOM 653 C CA . ILE A 1 88 ? 2.930 -0.890 5.199 1.00 98.81 88 ILE A CA 1
ATOM 654 C C . ILE A 1 88 ? 1.475 -1.241 5.459 1.00 98.81 88 ILE A C 1
ATOM 656 O O . ILE A 1 88 ? 0.570 -0.503 5.077 1.00 98.81 88 ILE A O 1
ATOM 660 N N . VAL A 1 89 ? 1.247 -2.364 6.133 1.00 98.81 89 VAL A N 1
ATOM 661 C CA . VAL A 1 89 ? -0.061 -2.783 6.635 1.00 98.81 89 VAL A CA 1
ATOM 662 C C . VAL A 1 89 ? 0.034 -2.940 8.146 1.00 98.81 89 VAL A C 1
ATOM 664 O O . VAL A 1 89 ? 0.857 -3.704 8.642 1.00 98.81 89 VAL A O 1
ATOM 667 N N . MET A 1 90 ? -0.822 -2.234 8.876 1.00 98.50 90 MET A N 1
ATOM 668 C CA . MET A 1 90 ? -0.935 -2.308 10.327 1.00 98.50 90 MET A CA 1
ATOM 669 C C . MET A 1 90 ? -2.235 -3.001 10.729 1.00 98.50 90 MET A C 1
ATOM 671 O O . MET A 1 90 ? -3.310 -2.670 10.222 1.00 98.50 90 MET A O 1
ATOM 675 N N . ASP A 1 91 ? -2.144 -3.942 11.666 1.00 96.75 91 ASP A N 1
ATOM 676 C CA . ASP A 1 91 ? -3.316 -4.550 12.288 1.00 96.75 91 ASP A CA 1
ATOM 677 C C . ASP A 1 91 ? -3.762 -3.815 13.563 1.00 96.75 91 ASP A C 1
ATOM 679 O O . ASP A 1 91 ? -3.113 -2.893 14.056 1.00 96.75 91 ASP A O 1
ATOM 683 N N . ARG A 1 92 ? -4.888 -4.244 14.134 1.00 92.56 92 ARG A N 1
ATOM 684 C CA . ARG A 1 92 ? -5.464 -3.656 15.360 1.00 92.56 92 ARG A CA 1
ATOM 685 C C . ARG A 1 92 ? -4.599 -3.822 16.610 1.00 92.56 92 ARG A C 1
ATOM 687 O O . ARG A 1 92 ? -4.817 -3.132 17.597 1.00 92.56 92 ARG A O 1
ATOM 694 N N . HIS A 1 93 ? -3.636 -4.738 16.580 1.00 92.56 93 HIS A N 1
ATOM 695 C CA . HIS A 1 93 ? -2.642 -4.914 17.637 1.00 92.56 93 HIS A CA 1
ATOM 696 C C . HIS A 1 93 ? -1.382 -4.082 17.363 1.00 92.56 93 HIS A C 1
ATOM 698 O O . HIS A 1 93 ? -0.362 -4.278 18.021 1.00 92.56 93 HIS A O 1
ATOM 704 N N . ARG A 1 94 ? -1.453 -3.156 16.393 1.00 94.25 94 ARG A N 1
ATOM 705 C CA . ARG A 1 94 ? -0.369 -2.282 15.934 1.00 94.25 94 ARG A CA 1
ATOM 706 C C . ARG A 1 94 ? 0.837 -3.047 15.384 1.00 94.25 94 ARG A C 1
ATOM 708 O O . ARG A 1 94 ? 1.938 -2.505 15.320 1.00 94.25 94 ARG A O 1
ATOM 715 N N . ARG A 1 95 ? 0.647 -4.304 14.967 1.00 96.88 95 ARG A N 1
ATOM 716 C CA . ARG A 1 95 ? 1.691 -5.079 14.289 1.00 96.88 95 ARG A CA 1
ATOM 717 C C . ARG A 1 95 ? 1.795 -4.606 12.850 1.00 96.88 95 ARG A C 1
ATOM 719 O O . ARG A 1 95 ? 0.777 -4.466 12.174 1.00 96.88 95 ARG A O 1
ATOM 726 N N . LEU A 1 96 ? 3.025 -4.370 12.404 1.00 98.25 96 LEU A N 1
ATOM 727 C CA . LEU A 1 96 ? 3.327 -3.886 11.063 1.00 98.25 96 LEU A CA 1
ATOM 728 C C . LEU A 1 96 ? 3.792 -5.034 10.167 1.00 98.25 96 LEU A C 1
ATOM 730 O O . LEU A 1 96 ? 4.642 -5.835 10.553 1.00 98.25 96 LEU A O 1
ATOM 734 N N . HIS A 1 97 ? 3.264 -5.063 8.951 1.00 98.31 97 HIS A N 1
ATOM 735 C CA . HIS A 1 97 ? 3.694 -5.913 7.853 1.00 98.31 97 HIS A CA 1
ATOM 736 C C . HIS A 1 97 ? 4.188 -5.001 6.729 1.00 98.31 97 HIS A C 1
ATOM 738 O O . HIS A 1 97 ? 3.419 -4.176 6.239 1.00 98.31 97 HIS A O 1
ATOM 744 N N . SER A 1 98 ? 5.456 -5.132 6.339 1.00 98.25 98 SER A N 1
ATOM 745 C CA . SER A 1 98 ? 6.036 -4.362 5.234 1.00 98.25 98 SER A CA 1
ATOM 746 C C . SER A 1 98 ? 6.131 -5.216 3.971 1.00 98.25 98 SER A C 1
ATOM 748 O O . SER A 1 98 ? 6.474 -6.402 4.021 1.00 98.25 98 SER A O 1
ATOM 750 N N . PHE A 1 99 ? 5.810 -4.600 2.837 1.00 98.62 99 PHE A N 1
ATOM 751 C CA . PHE A 1 99 ? 5.935 -5.164 1.502 1.00 98.62 99 PHE A CA 1
ATOM 752 C C . PHE A 1 99 ? 6.765 -4.210 0.655 1.00 98.62 99 PHE A C 1
ATOM 754 O O . PHE A 1 99 ? 6.408 -3.047 0.481 1.00 98.62 99 PHE A O 1
ATOM 761 N N . SER A 1 100 ? 7.848 -4.722 0.090 1.00 97.06 100 SER A N 1
ATOM 762 C CA . SER A 1 100 ? 8.732 -3.975 -0.792 1.00 97.06 100 SER A CA 1
ATOM 763 C C . SER A 1 100 ? 9.140 -4.840 -1.978 1.00 97.06 100 SER A C 1
ATOM 765 O O . SER A 1 100 ? 8.877 -6.046 -2.034 1.00 97.06 100 SER A O 1
ATOM 767 N N . GLY A 1 101 ? 9.784 -4.218 -2.956 1.00 91.75 101 GLY A N 1
ATOM 768 C CA . GLY A 1 101 ? 10.430 -4.934 -4.043 1.00 91.75 101 GLY A CA 1
ATOM 769 C C . GLY A 1 101 ? 11.424 -4.029 -4.763 1.00 91.75 101 GLY A C 1
ATOM 770 O O . GLY A 1 101 ? 11.808 -2.994 -4.226 1.00 91.75 101 GLY A O 1
ATOM 771 N N . PRO A 1 102 ? 11.854 -4.395 -5.978 1.00 90.88 102 PRO A N 1
ATOM 772 C CA . PRO A 1 102 ? 12.972 -3.726 -6.642 1.00 90.88 102 PRO A CA 1
ATOM 773 C C . PRO A 1 102 ? 12.643 -2.320 -7.171 1.00 90.88 102 PRO A C 1
ATOM 775 O O . PRO A 1 102 ? 13.535 -1.635 -7.660 1.00 90.88 102 PRO A O 1
ATOM 778 N N . GLN A 1 103 ? 11.375 -1.908 -7.141 1.00 95.00 103 GLN A N 1
ATOM 779 C CA . GLN A 1 103 ? 10.889 -0.659 -7.723 1.00 95.00 103 GLN A CA 1
ATOM 780 C C . GLN A 1 103 ? 9.860 0.010 -6.807 1.00 95.00 103 GLN A C 1
ATOM 782 O O . GLN A 1 103 ? 9.238 -0.651 -5.971 1.00 95.00 103 GLN A O 1
ATOM 787 N N . ALA A 1 104 ? 9.662 1.313 -7.015 1.00 96.62 104 ALA A N 1
ATOM 788 C CA . ALA A 1 104 ? 8.679 2.111 -6.297 1.00 96.62 104 ALA A CA 1
ATOM 789 C C . ALA A 1 104 ? 7.255 1.587 -6.504 1.00 96.62 104 ALA A C 1
ATOM 791 O O . ALA A 1 104 ? 6.912 1.094 -7.581 1.00 96.62 104 ALA A O 1
ATOM 792 N N . ILE A 1 105 ? 6.433 1.709 -5.467 1.00 98.06 105 ILE A N 1
ATOM 793 C CA . ILE A 1 105 ? 5.052 1.241 -5.431 1.00 98.06 105 ILE A CA 1
ATOM 794 C C . ILE A 1 105 ? 4.130 2.418 -5.754 1.00 98.06 105 ILE A C 1
ATOM 796 O O . ILE A 1 105 ? 3.982 3.332 -4.956 1.00 98.06 105 ILE A O 1
ATOM 800 N N . PHE A 1 106 ? 3.477 2.384 -6.914 1.00 95.94 106 PHE A N 1
ATOM 801 C CA . PHE A 1 106 ? 2.650 3.493 -7.421 1.00 95.94 106 PHE A CA 1
ATOM 802 C C . PHE A 1 106 ? 1.148 3.198 -7.422 1.00 95.94 106 PHE A C 1
ATOM 804 O O . PHE A 1 106 ? 0.362 3.897 -8.060 1.00 95.94 106 PHE A O 1
ATOM 811 N N . GLY A 1 107 ? 0.731 2.108 -6.793 1.00 97.12 107 GLY A N 1
ATOM 812 C CA . GLY A 1 107 ? -0.677 1.766 -6.667 1.00 97.12 107 GLY A CA 1
ATOM 813 C C . GLY A 1 107 ? -0.841 0.493 -5.866 1.00 97.12 107 GLY A C 1
ATOM 814 O O . GLY A 1 107 ? -0.040 -0.434 -5.991 1.00 97.12 107 GLY A O 1
ATOM 815 N N . TRP A 1 108 ? -1.864 0.449 -5.021 1.00 98.69 108 TRP A N 1
ATOM 816 C CA . TRP A 1 108 ? -2.135 -0.721 -4.201 1.00 98.69 108 TRP A CA 1
ATOM 817 C C . TRP A 1 108 ? -3.583 -0.771 -3.718 1.00 98.69 108 TRP A C 1
ATOM 819 O O . TRP A 1 108 ? -4.312 0.220 -3.747 1.00 98.69 108 TRP A O 1
ATOM 829 N N . CYS A 1 109 ? -3.998 -1.932 -3.236 1.00 98.56 109 CYS A N 1
ATOM 830 C CA . CYS A 1 109 ? -5.306 -2.158 -2.638 1.00 98.56 109 CYS A CA 1
ATOM 831 C C . CYS A 1 109 ? -5.274 -3.383 -1.721 1.00 98.56 109 CYS A C 1
ATOM 833 O O . CYS A 1 109 ? -4.489 -4.313 -1.917 1.00 98.56 109 CYS A O 1
ATOM 835 N N . PHE A 1 110 ? -6.190 -3.422 -0.754 1.00 98.62 110 PHE A N 1
ATOM 836 C CA . PHE A 1 110 ? -6.554 -4.675 -0.101 1.00 98.62 110 PHE A CA 1
ATOM 837 C C . PHE A 1 110 ? -7.358 -5.553 -1.065 1.00 98.62 110 PHE A C 1
ATOM 839 O O . PHE A 1 110 ? -8.208 -5.064 -1.812 1.00 98.62 110 PHE A O 1
ATOM 846 N N . ALA A 1 111 ? -7.121 -6.861 -1.018 1.00 97.88 111 ALA A N 1
ATOM 847 C CA . ALA A 1 111 ? -8.014 -7.832 -1.628 1.00 97.88 111 ALA A CA 1
ATOM 848 C C . ALA A 1 111 ? -9.392 -7.786 -0.946 1.00 97.88 111 ALA A C 1
ATOM 850 O O . ALA A 1 111 ? -9.518 -7.397 0.216 1.00 97.88 111 ALA A O 1
ATOM 851 N N . SER A 1 112 ? -10.433 -8.225 -1.658 1.00 95.94 112 SER A N 1
ATOM 852 C CA . SER A 1 112 ? -11.822 -8.165 -1.179 1.00 95.94 112 SER A CA 1
ATOM 853 C C . SER A 1 112 ? -12.078 -8.950 0.111 1.00 95.94 112 SER A C 1
ATOM 855 O O . SER A 1 112 ? -13.058 -8.688 0.796 1.00 95.94 112 SER A O 1
ATOM 857 N N . ASP A 1 113 ? -11.227 -9.925 0.431 1.00 96.62 113 ASP A N 1
ATOM 858 C CA . ASP A 1 113 ? -11.310 -10.737 1.647 1.00 96.62 113 ASP A CA 1
ATOM 859 C C . ASP A 1 113 ? -10.437 -10.211 2.803 1.00 96.62 113 ASP A C 1
ATOM 861 O O . ASP A 1 113 ? -10.329 -10.886 3.827 1.00 96.62 113 ASP A O 1
ATOM 865 N N . SER A 1 114 ? -9.794 -9.047 2.635 1.00 97.88 114 SER A N 1
ATOM 866 C CA . SER A 1 114 ? -8.827 -8.440 3.564 1.00 97.88 114 SER A CA 1
ATOM 867 C C . SER A 1 114 ? -7.591 -9.293 3.898 1.00 97.88 114 SER A C 1
ATOM 869 O O . SER A 1 114 ? -6.800 -8.907 4.757 1.00 97.88 114 SER A O 1
ATOM 871 N N . LYS A 1 115 ? -7.371 -10.449 3.260 1.00 98.31 115 LYS A N 1
ATOM 872 C CA . LYS A 1 115 ? -6.264 -11.363 3.624 1.00 98.31 115 LYS A CA 1
ATOM 873 C C . LYS A 1 115 ? -4.995 -11.130 2.822 1.00 98.31 115 LYS A C 1
ATOM 875 O O . LYS A 1 115 ? -3.943 -11.680 3.161 1.00 98.31 115 LYS A O 1
ATOM 880 N N . ALA A 1 116 ? -5.083 -10.343 1.761 1.00 98.75 116 ALA A N 1
ATOM 881 C CA . ALA A 1 116 ? -3.976 -10.034 0.878 1.00 98.75 116 ALA A CA 1
ATOM 882 C C . ALA A 1 116 ? -3.985 -8.559 0.475 1.00 98.75 116 ALA A C 1
ATOM 884 O O . ALA A 1 116 ? -5.009 -7.880 0.558 1.00 98.75 116 ALA A O 1
ATOM 885 N N . VAL A 1 117 ? -2.838 -8.092 0.003 1.00 98.75 117 VAL A N 1
ATOM 886 C CA . VAL A 1 117 ? -2.680 -6.815 -0.687 1.00 98.75 117 VAL A CA 1
ATOM 887 C C . VAL A 1 117 ? -2.219 -7.074 -2.110 1.00 98.75 117 VAL A C 1
ATOM 889 O O . VAL A 1 117 ? -1.369 -7.937 -2.340 1.00 98.75 117 VAL A O 1
ATOM 892 N N . ALA A 1 118 ? -2.793 -6.342 -3.058 1.00 98.56 118 ALA A N 1
ATOM 893 C CA . ALA A 1 118 ? -2.265 -6.241 -4.406 1.00 98.56 118 ALA A CA 1
ATOM 894 C C . ALA A 1 118 ? -1.555 -4.897 -4.551 1.00 98.56 118 ALA A C 1
ATOM 896 O O . ALA A 1 118 ? -2.107 -3.874 -4.149 1.00 98.56 118 ALA A O 1
ATOM 897 N N . PHE A 1 119 ? -0.357 -4.883 -5.122 1.00 98.62 119 PHE A N 1
ATOM 898 C CA . PHE A 1 119 ? 0.369 -3.642 -5.383 1.00 98.62 119 PHE A CA 1
ATOM 899 C C . PHE A 1 119 ? 1.118 -3.695 -6.707 1.00 98.62 119 PHE A C 1
ATOM 901 O O . PHE A 1 119 ? 1.492 -4.768 -7.185 1.00 98.62 119 PHE A O 1
ATOM 908 N N . ARG A 1 120 ? 1.298 -2.513 -7.294 1.00 97.75 120 ARG A N 1
ATOM 909 C CA . ARG A 1 120 ? 1.976 -2.272 -8.560 1.00 97.75 120 ARG A CA 1
ATOM 910 C C . ARG A 1 120 ? 3.295 -1.560 -8.320 1.00 97.75 120 ARG A C 1
ATOM 912 O O . ARG A 1 120 ? 3.323 -0.507 -7.686 1.00 97.75 120 ARG A O 1
ATOM 919 N N . GLN A 1 121 ? 4.341 -2.075 -8.946 1.00 97.44 121 GLN A N 1
ATOM 920 C CA . GLN A 1 121 ? 5.667 -1.486 -8.981 1.00 97.44 121 GLN A CA 1
ATOM 921 C C . GLN A 1 121 ? 6.048 -1.099 -10.408 1.00 97.44 121 GLN A C 1
ATOM 923 O O . GLN A 1 121 ? 5.737 -1.835 -11.345 1.00 97.44 121 GLN A O 1
ATOM 928 N N . THR A 1 122 ? 6.698 0.047 -10.579 1.00 95.19 122 THR A N 1
ATOM 929 C CA . THR A 1 122 ? 7.253 0.484 -11.871 1.00 95.19 122 THR A CA 1
ATOM 930 C C . THR A 1 122 ? 8.394 1.479 -11.646 1.00 95.19 122 THR A C 1
ATOM 932 O O . THR A 1 122 ? 8.611 1.952 -10.526 1.00 95.19 122 THR A O 1
ATOM 935 N N . ALA A 1 123 ? 9.168 1.777 -12.689 1.00 92.75 123 ALA A N 1
ATOM 936 C CA . ALA A 1 123 ? 10.212 2.794 -12.636 1.00 92.75 123 ALA A CA 1
ATOM 937 C C . ALA A 1 123 ? 9.642 4.182 -12.289 1.00 92.75 123 ALA A C 1
ATOM 939 O O . ALA A 1 123 ? 8.514 4.515 -12.642 1.00 92.75 123 ALA A O 1
ATOM 940 N N . LEU A 1 124 ? 10.463 5.012 -11.634 1.00 92.06 124 LEU A N 1
ATOM 941 C CA . LEU A 1 124 ? 10.110 6.397 -11.287 1.00 92.06 124 LEU A CA 1
ATOM 942 C C . LEU A 1 124 ? 9.816 7.256 -12.518 1.00 92.06 124 LEU A C 1
ATOM 944 O O . LEU A 1 124 ? 9.008 8.181 -12.469 1.00 92.06 124 LEU A O 1
ATOM 948 N N . HIS A 1 125 ? 10.512 6.959 -13.613 1.00 87.56 125 HIS A N 1
ATOM 949 C CA . HIS A 1 125 ? 10.506 7.745 -14.832 1.00 87.56 125 HIS A CA 1
ATOM 950 C C . HIS A 1 125 ? 10.527 6.834 -16.059 1.00 87.56 125 HIS A C 1
ATOM 952 O O . HIS A 1 125 ? 11.148 5.771 -16.046 1.00 87.56 125 HIS A O 1
ATOM 958 N N . GLY A 1 126 ? 9.891 7.304 -17.133 1.00 82.50 126 GLY A N 1
ATOM 959 C CA . GLY A 1 126 ? 9.796 6.585 -18.402 1.00 82.50 126 GLY A CA 1
ATOM 960 C C . GLY A 1 126 ? 8.781 5.440 -18.384 1.00 82.50 126 GLY A C 1
ATOM 961 O O . GLY A 1 126 ? 8.262 5.041 -17.342 1.00 82.50 126 GLY A O 1
ATOM 962 N N . ARG A 1 127 ? 8.476 4.905 -19.571 1.00 78.94 127 ARG A N 1
ATOM 963 C CA . ARG A 1 127 ? 7.715 3.655 -19.675 1.00 78.94 127 ARG A CA 1
ATOM 964 C C . ARG A 1 127 ? 8.629 2.497 -19.290 1.00 78.94 127 ARG A C 1
ATOM 966 O O . ARG A 1 127 ? 9.726 2.366 -19.823 1.00 78.94 127 ARG A O 1
ATOM 973 N N . SER A 1 128 ? 8.164 1.657 -18.376 1.00 87.31 128 SER A N 1
ATOM 974 C CA . SER A 1 128 ? 8.867 0.451 -17.948 1.00 87.31 128 SER A CA 1
ATOM 975 C C . SER A 1 128 ? 7.861 -0.639 -17.614 1.00 87.31 128 SER A C 1
ATOM 977 O O . SER A 1 128 ? 6.679 -0.346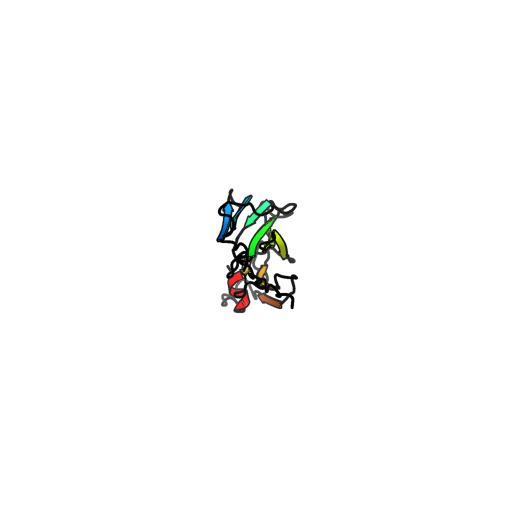 -17.425 1.00 87.31 128 SER A O 1
ATOM 979 N N . ASN A 1 129 ? 8.324 -1.886 -17.547 1.00 90.50 129 ASN A N 1
ATOM 980 C CA . ASN A 1 129 ? 7.474 -3.001 -17.150 1.00 90.50 129 ASN A CA 1
ATOM 981 C C . ASN A 1 129 ? 6.815 -2.712 -15.797 1.00 90.50 129 ASN A C 1
ATOM 983 O O . ASN A 1 129 ? 7.501 -2.356 -14.841 1.00 90.50 129 ASN A O 1
ATOM 987 N N . GLU A 1 130 ? 5.503 -2.913 -15.709 1.00 93.31 130 GLU A N 1
ATOM 988 C CA . GLU A 1 130 ? 4.790 -2.805 -14.437 1.00 93.31 130 GLU A CA 1
ATOM 989 C C . GLU A 1 130 ? 4.686 -4.193 -13.810 1.00 93.31 130 GLU A C 1
ATOM 991 O O . GLU A 1 130 ? 4.217 -5.150 -14.431 1.00 93.31 130 GLU A O 1
ATOM 996 N N . VAL A 1 131 ? 5.126 -4.316 -12.566 1.00 96.75 131 VAL A N 1
ATOM 997 C CA . VAL A 1 131 ? 5.074 -5.562 -11.806 1.00 96.75 131 VAL A CA 1
ATOM 998 C C . VAL A 1 131 ? 3.929 -5.481 -10.816 1.00 96.75 131 VAL A C 1
ATOM 1000 O O . VAL A 1 131 ? 3.898 -4.596 -9.971 1.00 96.75 131 VAL A O 1
ATOM 1003 N N . PHE A 1 132 ? 3.011 -6.434 -10.883 1.00 97.88 132 PHE A N 1
ATOM 1004 C CA . PHE A 1 132 ? 1.928 -6.584 -9.926 1.00 97.88 132 PHE A CA 1
ATOM 1005 C C . PHE A 1 132 ? 2.184 -7.811 -9.064 1.00 97.88 132 PHE A C 1
ATOM 1007 O O . PHE A 1 132 ? 2.441 -8.900 -9.587 1.00 97.88 132 PHE A O 1
ATOM 1014 N N . GLU A 1 133 ? 2.049 -7.660 -7.754 1.00 98.62 133 GLU A N 1
ATOM 1015 C CA . GLU A 1 133 ? 2.088 -8.774 -6.811 1.00 98.62 133 GLU A CA 1
ATOM 1016 C C . GLU A 1 133 ? 0.826 -8.805 -5.962 1.00 98.62 133 GLU A C 1
ATOM 1018 O O . GLU A 1 133 ? 0.323 -7.764 -5.553 1.00 98.62 133 GLU A O 1
ATOM 1023 N N . LEU A 1 134 ? 0.338 -10.013 -5.682 1.00 98.75 134 LEU A N 1
ATOM 1024 C CA . LEU A 1 134 ? -0.652 -10.288 -4.650 1.00 98.75 134 LEU A CA 1
ATOM 1025 C C . LEU A 1 134 ? 0.064 -10.996 -3.500 1.00 98.75 134 LEU A C 1
ATOM 1027 O O . LEU A 1 134 ? 0.536 -12.127 -3.665 1.00 98.75 134 LEU A O 1
ATOM 1031 N N . ARG A 1 135 ? 0.148 -10.348 -2.340 1.00 98.81 135 ARG A N 1
ATOM 1032 C CA . ARG A 1 135 ? 0.848 -10.8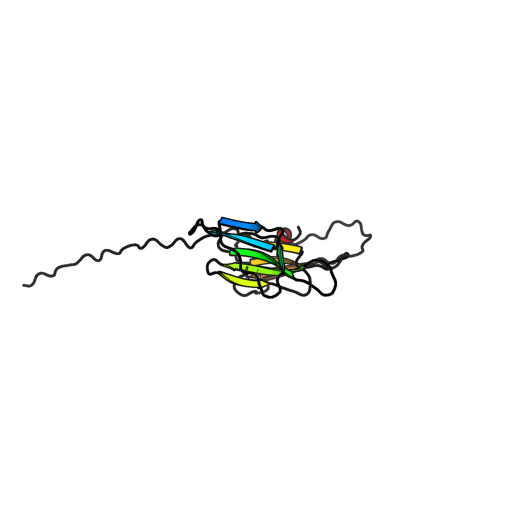64 -1.158 1.00 98.81 135 ARG A CA 1
ATOM 1033 C C . ARG A 1 135 ? -0.128 -11.074 -0.014 1.00 98.81 135 ARG A C 1
ATOM 1035 O O . ARG A 1 135 ? -0.928 -10.195 0.290 1.00 98.81 135 ARG A O 1
ATOM 1042 N N . ARG A 1 136 ? -0.062 -12.233 0.641 1.00 98.69 136 ARG A N 1
ATOM 1043 C CA . ARG A 1 136 ? -0.819 -12.497 1.869 1.00 98.69 136 ARG A CA 1
ATOM 1044 C C . ARG A 1 136 ? -0.316 -11.585 2.986 1.00 98.69 136 ARG A C 1
ATOM 1046 O O . ARG A 1 136 ? 0.889 -11.502 3.201 1.00 98.69 136 ARG A O 1
ATOM 1053 N N . VAL A 1 137 ? -1.232 -10.957 3.721 1.00 98.50 137 VAL A N 1
ATOM 1054 C CA . VAL A 1 137 ? -0.880 -9.999 4.780 1.00 98.50 137 VAL A CA 1
ATOM 1055 C C . VAL A 1 137 ? -0.138 -10.683 5.926 1.00 98.50 137 VAL A C 1
ATOM 1057 O O . VAL A 1 137 ? 0.905 -10.209 6.354 1.00 98.50 137 VAL A O 1
ATOM 1060 N N . GLN A 1 138 ? -0.654 -11.828 6.381 1.00 96.88 138 GLN A N 1
ATOM 1061 C CA . GLN A 1 138 ? -0.200 -12.501 7.602 1.00 96.88 138 GLN A CA 1
ATOM 1062 C C . GLN A 1 138 ? 1.309 -12.785 7.645 1.00 96.88 138 GLN A C 1
ATOM 1064 O O . GLN A 1 138 ? 1.920 -12.658 8.701 1.00 96.88 138 GLN A O 1
ATOM 1069 N N . ASP A 1 139 ? 1.891 -13.208 6.525 1.00 96.88 139 ASP A N 1
ATOM 1070 C CA . ASP A 1 139 ? 3.264 -13.718 6.459 1.00 96.88 139 ASP A CA 1
ATOM 1071 C C . ASP A 1 139 ? 4.037 -13.247 5.223 1.00 96.88 139 ASP A C 1
ATOM 1073 O O . ASP A 1 139 ? 5.134 -13.726 4.948 1.00 96.88 139 ASP A O 1
ATOM 1077 N N . GLY A 1 140 ? 3.458 -12.345 4.433 1.00 98.00 140 GLY A N 1
ATOM 1078 C CA . GLY A 1 140 ? 4.110 -11.830 3.241 1.00 98.00 140 GLY A CA 1
ATOM 1079 C C . GLY A 1 140 ? 4.157 -12.796 2.059 1.00 98.00 140 GLY A C 1
ATOM 1080 O O . GLY A 1 140 ? 4.807 -12.467 1.066 1.00 98.00 140 GLY A O 1
ATOM 1081 N N . LYS A 1 141 ? 3.507 -13.970 2.113 1.00 98.44 141 LYS A N 1
ATOM 1082 C CA . LYS A 1 141 ? 3.596 -14.981 1.045 1.00 98.44 141 LYS A CA 1
ATOM 1083 C C . LYS A 1 141 ? 3.113 -14.434 -0.304 1.00 98.44 141 LYS A C 1
ATOM 1085 O O . LYS A 1 141 ? 1.995 -13.929 -0.402 1.00 98.44 141 LYS A O 1
ATOM 1090 N N . LEU A 1 142 ? 3.913 -14.625 -1.357 1.00 98.56 142 LEU A N 1
ATOM 1091 C CA . LEU A 1 142 ? 3.501 -14.396 -2.745 1.00 98.56 142 LEU A CA 1
ATOM 1092 C C . LEU A 1 142 ? 2.415 -15.390 -3.155 1.00 98.56 142 LEU A C 1
ATOM 1094 O O . LEU A 1 142 ? 2.629 -16.602 -3.149 1.00 98.56 142 LEU A O 1
ATOM 1098 N N . LEU A 1 143 ? 1.241 -14.859 -3.490 1.00 98.56 143 LEU A N 1
ATOM 1099 C CA . LEU A 1 143 ? 0.096 -15.628 -3.964 1.00 98.56 143 LEU A CA 1
ATOM 1100 C C . LEU A 1 143 ? 0.036 -15.624 -5.491 1.00 98.56 143 LEU A C 1
ATOM 1102 O O . LEU A 1 143 ? -0.179 -16.671 -6.093 1.00 98.56 143 LEU A O 1
ATOM 1106 N N . GLN A 1 144 ? 0.217 -14.454 -6.109 1.00 98.31 144 GLN A N 1
ATOM 1107 C CA . GLN A 1 144 ? 0.195 -14.272 -7.562 1.00 98.31 144 GLN A CA 1
ATOM 1108 C C . GLN A 1 144 ? 1.139 -13.142 -7.973 1.00 98.31 144 GLN A C 1
ATOM 1110 O O . GLN A 1 144 ? 1.354 -12.198 -7.215 1.00 98.31 144 GLN A O 1
ATOM 1115 N N . ARG A 1 145 ? 1.679 -13.236 -9.189 1.00 97.88 145 ARG A N 1
ATOM 1116 C CA . ARG A 1 145 ? 2.513 -12.206 -9.810 1.00 97.88 145 ARG A CA 1
ATOM 1117 C C . ARG A 1 145 ? 2.108 -12.042 -11.268 1.00 97.88 145 ARG A C 1
ATOM 1119 O O . ARG A 1 145 ? 1.830 -13.031 -11.943 1.00 97.88 145 ARG A O 1
ATOM 1126 N N . PHE A 1 146 ? 2.088 -10.808 -11.749 1.00 96.44 146 PHE A N 1
ATOM 1127 C CA . PHE A 1 146 ? 1.853 -10.479 -13.150 1.00 96.44 146 PHE A CA 1
ATOM 1128 C C . PHE A 1 146 ? 2.825 -9.381 -13.575 1.00 96.44 146 PHE A C 1
ATOM 1130 O O . PHE A 1 146 ? 3.074 -8.453 -12.812 1.00 96.44 146 PHE A O 1
ATOM 1137 N N . VAL A 1 147 ? 3.389 -9.493 -14.775 1.00 94.75 147 VAL A N 1
ATOM 1138 C CA . VAL A 1 147 ? 4.280 -8.476 -15.340 1.00 94.75 147 VAL A CA 1
ATOM 1139 C C . VAL A 1 147 ? 3.639 -7.955 -16.613 1.00 94.75 147 VAL A C 1
ATOM 1141 O O . VAL A 1 147 ? 3.440 -8.707 -17.566 1.00 94.75 147 VAL A O 1
ATOM 1144 N N . LEU A 1 148 ? 3.311 -6.669 -16.609 1.00 90.94 148 LEU A N 1
ATOM 1145 C CA . LEU A 1 148 ? 2.871 -5.943 -17.784 1.00 90.94 148 LEU A CA 1
ATOM 1146 C C . LEU A 1 148 ? 4.109 -5.470 -18.540 1.00 90.94 148 LEU A C 1
ATOM 1148 O O . LEU A 1 148 ? 4.810 -4.570 -18.079 1.00 90.94 148 LEU A O 1
ATOM 1152 N N . VAL A 1 149 ? 4.384 -6.093 -19.683 1.00 86.94 149 VAL A N 1
ATOM 1153 C CA . VAL A 1 149 ? 5.485 -5.698 -20.566 1.00 86.94 149 VAL A CA 1
ATOM 1154 C C . VAL A 1 149 ? 4.950 -4.734 -21.614 1.00 86.94 149 VAL A C 1
ATOM 1156 O O . VAL A 1 149 ? 3.996 -5.055 -22.323 1.00 86.94 149 VAL A O 1
ATOM 1159 N N . TRP A 1 150 ? 5.567 -3.562 -21.715 1.00 75.44 150 TRP A N 1
ATOM 1160 C CA . TRP A 1 150 ? 5.253 -2.599 -22.766 1.00 75.44 150 TRP A CA 1
ATOM 1161 C C . TRP A 1 150 ? 6.056 -2.960 -24.015 1.00 75.44 150 TRP A C 1
ATOM 1163 O O . TRP A 1 150 ? 7.284 -2.924 -23.996 1.00 75.44 150 TRP A O 1
ATOM 1173 N N . SER A 1 151 ? 5.356 -3.366 -25.073 1.00 64.12 151 SER A N 1
ATOM 1174 C CA . SER A 1 151 ? 5.931 -3.584 -26.402 1.00 64.12 151 SER A CA 1
ATOM 1175 C C . SER A 1 151 ? 5.771 -2.275 -27.172 1.00 64.12 151 SER A C 1
ATOM 1177 O O . SER A 1 151 ? 4.659 -1.903 -27.501 1.00 64.12 151 SER A O 1
ATOM 1179 N N . ASP A 1 152 ? 6.880 -1.568 -27.377 1.00 61.81 152 ASP A N 1
ATOM 1180 C CA . ASP A 1 152 ? 7.000 -0.268 -28.056 1.00 61.81 152 ASP A CA 1
ATOM 1181 C C . ASP A 1 152 ? 6.338 0.976 -27.400 1.00 61.81 152 ASP A C 1
ATOM 1183 O O . ASP A 1 152 ? 5.189 0.956 -26.955 1.00 61.81 152 ASP A O 1
ATOM 1187 N N . PRO A 1 153 ? 7.044 2.126 -27.334 1.00 55.03 153 PRO A N 1
ATOM 1188 C CA . PRO A 1 153 ? 6.450 3.397 -26.921 1.00 55.03 153 PRO A CA 1
ATOM 1189 C C . PRO A 1 153 ? 5.467 3.988 -27.953 1.00 55.03 153 PRO A C 1
ATOM 1191 O O . PRO A 1 153 ? 4.565 4.720 -27.537 1.00 55.03 153 PRO A O 1
ATOM 1194 N N . ASP A 1 154 ? 5.598 3.635 -29.238 1.00 57.53 154 ASP A N 1
ATOM 1195 C CA . ASP A 1 154 ? 4.811 4.179 -30.368 1.00 57.53 154 ASP A CA 1
ATOM 1196 C C . ASP A 1 154 ? 3.644 3.287 -30.816 1.00 57.53 154 ASP A C 1
ATOM 1198 O O . ASP A 1 154 ? 2.819 3.665 -31.652 1.00 57.53 154 ASP A O 1
ATOM 1202 N N . ASP A 1 155 ? 3.548 2.100 -30.235 1.00 56.94 155 ASP A N 1
ATOM 1203 C CA . ASP A 1 155 ? 2.408 1.220 -30.380 1.00 56.94 155 ASP A CA 1
ATOM 1204 C C . ASP A 1 155 ? 1.202 1.904 -29.694 1.00 56.94 155 ASP A C 1
ATOM 1206 O O . ASP A 1 155 ? 1.122 2.091 -28.478 1.00 56.94 155 ASP A O 1
ATOM 1210 N N . GLY A 1 156 ? 0.252 2.372 -30.505 1.00 54.41 156 GLY A N 1
ATOM 1211 C CA . GLY A 1 156 ? -1.041 2.879 -30.042 1.00 54.41 156 GLY A CA 1
ATOM 1212 C C . GLY A 1 156 ? -1.970 1.766 -29.539 1.00 54.41 156 GLY A C 1
ATOM 1213 O O . GLY A 1 156 ? -3.191 1.952 -29.538 1.00 54.41 156 GLY A O 1
ATOM 1214 N N . SER A 1 157 ? -1.443 0.585 -29.189 1.00 55.34 157 SER A N 1
ATOM 1215 C CA . SER A 1 157 ? -2.258 -0.548 -28.789 1.00 55.34 157 SER A CA 1
ATOM 1216 C C . SER A 1 157 ? -2.824 -0.358 -27.388 1.00 55.34 157 SER A C 1
ATOM 1218 O O . SER A 1 157 ? -2.318 0.316 -26.485 1.00 55.34 157 SER A O 1
ATOM 1220 N N . ARG A 1 158 ? -3.995 -0.959 -27.241 1.00 57.84 158 ARG A N 1
ATOM 1221 C CA . ARG A 1 158 ? -4.765 -1.027 -26.015 1.00 57.84 158 ARG A CA 1
ATOM 1222 C C . ARG A 1 158 ? -3.898 -1.639 -24.915 1.00 57.84 158 ARG A C 1
ATOM 1224 O O . ARG A 1 158 ? -3.431 -2.762 -25.081 1.00 57.84 158 ARG A O 1
ATOM 1231 N N . ARG A 1 159 ? -3.761 -0.935 -23.778 1.00 64.19 159 ARG A N 1
ATOM 1232 C CA . ARG A 1 159 ? -3.056 -1.437 -22.582 1.00 64.19 159 ARG A CA 1
ATOM 1233 C C . ARG A 1 159 ? -3.379 -2.923 -22.364 1.00 64.19 159 ARG A C 1
ATOM 1235 O O . ARG A 1 159 ? -4.573 -3.248 -22.283 1.00 64.19 159 ARG A O 1
ATOM 1242 N N . PRO A 1 160 ? -2.370 -3.808 -22.254 1.00 69.31 160 PRO A N 1
ATOM 1243 C CA . PRO A 1 160 ? -2.631 -5.220 -22.034 1.00 69.31 160 PRO A CA 1
ATOM 1244 C C . PRO A 1 160 ? -3.487 -5.412 -20.780 1.00 69.31 160 PRO A C 1
ATOM 1246 O O . PRO A 1 160 ? -3.373 -4.679 -19.792 1.00 69.31 160 PRO A O 1
ATOM 1249 N N . GLN A 1 161 ? -4.412 -6.369 -20.840 1.00 83.31 161 GLN A N 1
ATOM 1250 C CA . GLN A 1 161 ? -5.440 -6.499 -19.817 1.00 83.31 161 GLN A CA 1
ATOM 1251 C C . GLN A 1 161 ? -4.836 -6.997 -18.500 1.00 83.31 161 GLN A C 1
ATOM 1253 O O . GLN A 1 161 ? -4.475 -8.164 -18.362 1.00 83.31 161 GLN A O 1
ATOM 1258 N N . VAL A 1 162 ? -4.800 -6.118 -17.498 1.00 91.75 162 VAL A N 1
ATOM 1259 C CA . VAL A 1 162 ? -4.389 -6.478 -16.139 1.00 91.75 162 VAL A CA 1
ATOM 1260 C C . VAL A 1 162 ? -5.388 -7.495 -15.547 1.00 91.75 162 VAL A C 1
ATOM 1262 O O . VAL A 1 162 ? -6.616 -7.292 -15.646 1.00 91.75 162 VAL A O 1
ATOM 1265 N N . PRO A 1 163 ? -4.907 -8.595 -14.927 1.00 95.25 163 PRO A N 1
ATOM 1266 C CA . PRO A 1 163 ? -5.759 -9.579 -14.269 1.00 95.25 163 PRO A CA 1
ATOM 1267 C C . PRO A 1 163 ? -6.698 -8.936 -13.252 1.00 95.25 163 PRO A C 1
ATOM 1269 O O . PRO A 1 163 ? -6.327 -7.982 -12.574 1.00 95.25 163 PRO A O 1
ATOM 1272 N N . ARG A 1 164 ? -7.912 -9.479 -13.099 1.00 95.25 164 ARG A N 1
ATOM 1273 C CA . ARG A 1 164 ? -8.956 -8.889 -12.237 1.00 95.25 164 ARG A CA 1
ATOM 1274 C C . ARG A 1 164 ? -8.460 -8.555 -10.825 1.00 95.25 164 ARG A C 1
ATOM 1276 O O . ARG A 1 164 ? -8.817 -7.505 -10.310 1.00 95.25 164 ARG A O 1
ATOM 1283 N N . TRP A 1 165 ? -7.638 -9.421 -10.235 1.00 95.94 165 TRP A N 1
ATOM 1284 C CA . TRP A 1 165 ? -7.094 -9.248 -8.885 1.00 95.94 165 TRP A CA 1
ATOM 1285 C C . TRP A 1 165 ? -6.133 -8.054 -8.752 1.00 95.94 165 TRP A C 1
ATOM 1287 O O . TRP A 1 165 ? -6.010 -7.502 -7.668 1.00 95.94 165 TRP A O 1
ATOM 1297 N N . ALA A 1 166 ? -5.479 -7.643 -9.841 1.00 96.06 166 ALA A N 1
ATOM 1298 C CA . ALA A 1 166 ? -4.490 -6.567 -9.865 1.00 96.06 166 ALA A CA 1
ATOM 1299 C C . ALA A 1 166 ? -5.081 -5.214 -10.292 1.00 96.06 166 ALA A C 1
ATOM 1301 O O . ALA A 1 166 ? -4.441 -4.180 -10.121 1.00 96.06 166 ALA A O 1
ATOM 1302 N N . ARG A 1 167 ? -6.306 -5.189 -10.839 1.00 94.69 167 ARG A N 1
ATOM 1303 C CA . ARG A 1 167 ? -6.904 -3.966 -11.409 1.00 94.69 167 ARG A CA 1
ATOM 1304 C C . ARG A 1 167 ? -7.044 -2.829 -10.403 1.00 94.69 167 ARG A C 1
ATOM 1306 O O . ARG A 1 167 ? -6.888 -1.681 -10.792 1.00 94.69 167 ARG A O 1
ATOM 1313 N N . CYS A 1 168 ? -7.294 -3.134 -9.131 1.00 94.88 168 CYS A N 1
ATOM 1314 C CA . CYS A 1 168 ? -7.398 -2.098 -8.102 1.00 94.88 168 CYS A CA 1
ATOM 1315 C C . CYS A 1 168 ? -6.058 -1.421 -7.764 1.00 94.88 168 CYS A C 1
ATOM 1317 O O . CYS A 1 168 ? -6.066 -0.388 -7.108 1.00 94.88 168 CYS A O 1
ATOM 1319 N N . ALA A 1 169 ? -4.928 -1.961 -8.234 1.00 96.06 169 ALA A N 1
ATOM 1320 C CA . ALA A 1 169 ? -3.598 -1.381 -8.057 1.00 96.06 169 ALA A CA 1
ATOM 1321 C C . ALA A 1 169 ? -3.101 -0.595 -9.291 1.00 96.06 169 ALA A C 1
ATOM 1323 O O . ALA A 1 169 ? -1.966 -0.128 -9.297 1.00 96.06 169 ALA A O 1
ATOM 1324 N N . VAL A 1 170 ? -3.915 -0.459 -10.348 1.00 90.75 170 VAL A N 1
ATOM 1325 C CA . VAL A 1 170 ? -3.527 0.234 -11.597 1.00 90.75 170 VAL A CA 1
ATOM 1326 C C . VAL A 1 170 ? -3.554 1.764 -11.460 1.00 90.75 170 VAL A C 1
ATOM 1328 O O . VAL A 1 170 ? -2.842 2.437 -12.204 1.00 90.75 170 VAL A O 1
ATOM 1331 N N . GLY A 1 171 ? -4.279 2.314 -10.483 1.00 67.69 171 GLY A N 1
ATOM 1332 C CA . GLY A 1 171 ? -4.480 3.764 -10.364 1.00 67.69 171 GLY A CA 1
ATOM 1333 C C . GLY A 1 171 ? -5.460 4.304 -11.397 1.00 67.69 171 GLY A C 1
ATOM 1334 O O . GLY A 1 171 ? -5.318 3.966 -12.595 1.00 67.69 171 GLY A O 1
#

pLDDT: mean 88.48, std 15.86, range [41.41, 98.88]